Protein AF-A0A1Y4B4K1-F1 (afdb_monomer_lite)

Radius of gyration: 22.25 Å; chains: 1; bounding box: 32×20×87 Å

Foldseek 3Di:
DDDPPDPPLVVPADPLLVCLQPPDDDPDPCVPVSLVSLVPDDLVSLVSSLVVCVVVVHDVVSNVSSVVSNCCVVDVDPPQPDDPVSVVVVVVVVVVVVVVVVVVVD

Structure (mmCIF, N/CA/C/O backbone):
data_AF-A0A1Y4B4K1-F1
#
_entry.id   AF-A0A1Y4B4K1-F1
#
loop_
_atom_site.group_PDB
_atom_site.id
_atom_site.type_symbol
_atom_site.label_atom_id
_atom_site.label_alt_id
_atom_site.label_comp_id
_atom_site.label_asym_id
_atom_site.label_entity_id
_atom_site.label_seq_id
_atom_site.pdbx_PDB_ins_code
_atom_site.Cartn_x
_atom_site.Cartn_y
_atom_site.Cartn_z
_atom_site.occupancy
_atom_site.B_iso_or_equiv
_atom_site.auth_seq_id
_atom_site.auth_comp_id
_atom_site.auth_asym_id
_atom_site.auth_atom_id
_atom_site.pdbx_PDB_model_num
ATOM 1 N N . MET A 1 1 ? 0.785 8.518 37.609 1.00 41.72 1 MET A N 1
ATOM 2 C CA . MET A 1 1 ? -0.554 8.425 36.989 1.00 41.72 1 MET A CA 1
ATOM 3 C C . MET A 1 1 ? -0.493 9.038 35.595 1.00 41.72 1 MET A C 1
ATOM 5 O O . MET A 1 1 ? -0.551 10.252 35.471 1.00 41.72 1 MET A O 1
ATOM 9 N N . GLY A 1 2 ? -0.297 8.218 34.561 1.00 45.09 2 GLY A N 1
ATOM 10 C CA . GLY A 1 2 ? -0.376 8.628 33.156 1.00 45.09 2 GLY A CA 1
ATOM 11 C C . GLY A 1 2 ? -1.509 7.843 32.507 1.00 45.09 2 GLY A C 1
ATOM 12 O O . GLY A 1 2 ? -1.545 6.624 32.625 1.00 45.09 2 GLY A O 1
ATOM 13 N N . ARG A 1 3 ? -2.486 8.551 31.943 1.00 45.62 3 ARG A N 1
ATOM 14 C CA . ARG A 1 3 ? -3.760 8.014 31.451 1.00 45.62 3 ARG A CA 1
ATOM 15 C C . ARG A 1 3 ? -3.539 7.018 30.304 1.00 45.62 3 ARG A C 1
ATOM 17 O O . ARG A 1 3 ? -3.208 7.440 29.203 1.00 45.62 3 ARG A O 1
ATOM 24 N N . THR A 1 4 ? -3.815 5.735 30.524 1.00 51.41 4 THR A N 1
ATOM 25 C CA . THR A 1 4 ? -4.136 4.786 29.449 1.00 51.41 4 THR A CA 1
ATOM 26 C C . THR A 1 4 ? -5.543 5.111 28.950 1.00 51.41 4 THR A C 1
ATOM 28 O O . THR A 1 4 ? -6.544 4.570 29.419 1.00 51.41 4 THR A O 1
ATOM 31 N N . LYS A 1 5 ? -5.651 6.101 28.060 1.00 46.91 5 LYS A N 1
ATOM 32 C CA . LYS A 1 5 ? -6.921 6.403 27.402 1.00 46.91 5 LYS A CA 1
ATOM 33 C C . LYS A 1 5 ? -7.248 5.266 26.431 1.00 46.91 5 LYS A C 1
ATOM 35 O O . LYS A 1 5 ? -6.619 5.117 25.401 1.00 46.91 5 LYS A O 1
ATOM 40 N N . SER A 1 6 ? -8.231 4.477 26.851 1.00 44.41 6 SER A N 1
ATOM 41 C CA . SER A 1 6 ? -9.259 3.820 26.046 1.00 44.41 6 SER A CA 1
ATOM 42 C C . SER A 1 6 ? -8.819 2.914 24.886 1.00 44.41 6 SER A C 1
ATOM 44 O O . SER A 1 6 ? -9.006 3.231 23.720 1.00 44.41 6 SER A O 1
ATOM 46 N N . LEU A 1 7 ? -8.437 1.677 25.219 1.00 50.31 7 LEU A N 1
ATOM 47 C CA . LEU A 1 7 ? -8.524 0.525 24.301 1.00 50.31 7 LEU A CA 1
ATOM 48 C C . LEU A 1 7 ? -9.981 0.142 23.943 1.00 50.31 7 LEU A C 1
ATOM 50 O O . LEU A 1 7 ? -10.197 -0.825 23.219 1.00 50.31 7 LEU A O 1
ATOM 54 N N . ALA A 1 8 ? -10.991 0.872 24.435 1.00 46.78 8 ALA A N 1
ATOM 55 C CA . ALA A 1 8 ? -12.40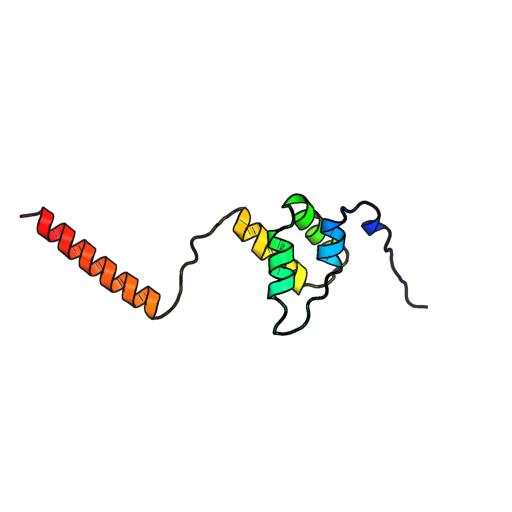2 0.548 24.215 1.00 46.78 8 ALA A CA 1
ATOM 56 C C . ALA A 1 8 ? -12.824 0.618 22.735 1.00 46.78 8 ALA A C 1
ATOM 58 O O . ALA A 1 8 ? -13.812 -0.005 22.371 1.00 46.78 8 ALA A O 1
ATOM 59 N N . SER A 1 9 ? -12.063 1.314 21.880 1.00 51.50 9 SER A N 1
ATOM 60 C CA . SER A 1 9 ? -12.315 1.381 20.433 1.00 51.50 9 SER A CA 1
ATOM 61 C C . SER A 1 9 ? -11.984 0.088 19.678 1.00 51.50 9 SER A C 1
ATOM 63 O O . SER A 1 9 ? -12.404 -0.040 18.537 1.00 51.50 9 SER A O 1
ATOM 65 N N . LEU A 1 10 ? -11.217 -0.843 20.260 1.00 53.12 10 LEU A N 1
ATOM 66 C CA . LEU A 1 10 ? -10.771 -2.063 19.565 1.00 53.12 10 LEU A CA 1
ATOM 67 C C . LEU A 1 10 ? -11.726 -3.250 19.740 1.00 53.12 10 LEU A C 1
ATOM 69 O O . LEU A 1 10 ? -11.559 -4.255 19.055 1.00 53.12 10 LEU A O 1
ATOM 73 N N . ASN A 1 11 ? -12.708 -3.150 20.641 1.00 54.69 11 ASN A N 1
ATOM 74 C CA . ASN A 1 11 ? -13.658 -4.237 20.901 1.00 54.69 11 ASN A CA 1
ATOM 75 C C . ASN A 1 11 ? -14.670 -4.447 19.763 1.00 54.69 11 ASN A C 1
ATOM 77 O O . ASN A 1 11 ? -15.231 -5.534 19.673 1.00 54.69 11 ASN A O 1
ATOM 81 N N . ASP A 1 12 ? -14.855 -3.451 18.890 1.00 60.91 12 ASP A N 1
ATOM 82 C CA . ASP A 1 12 ? -15.786 -3.508 17.753 1.00 60.91 12 ASP A CA 1
ATOM 83 C C . ASP A 1 12 ? -15.071 -3.700 16.399 1.00 60.91 12 ASP A C 1
ATOM 85 O O . ASP A 1 12 ? -15.700 -3.654 15.343 1.00 60.91 12 ASP A O 1
ATOM 89 N N . CYS A 1 13 ? -13.750 -3.908 16.397 1.00 66.00 13 CYS A N 1
ATOM 90 C CA . CYS A 1 13 ? -12.964 -4.048 15.171 1.00 66.00 13 CYS A CA 1
ATOM 91 C C . CYS A 1 13 ? -12.831 -5.511 14.733 1.00 66.00 13 CYS A C 1
ATOM 93 O O . CYS A 1 13 ? -12.741 -6.425 15.554 1.00 66.00 13 CYS A O 1
ATOM 95 N N . THR A 1 14 ? -12.714 -5.735 13.424 1.00 81.94 14 THR A N 1
ATOM 96 C CA . THR A 1 14 ? -12.327 -7.039 12.876 1.00 81.94 14 THR A CA 1
ATOM 97 C C . THR A 1 14 ? -10.879 -7.384 13.261 1.00 81.94 14 THR A C 1
ATOM 99 O O . THR A 1 14 ? -10.035 -6.507 13.478 1.00 81.94 14 THR A O 1
ATOM 102 N N . ASP A 1 15 ? -10.552 -8.683 13.304 1.00 86.25 15 ASP A N 1
ATOM 103 C CA . ASP A 1 15 ? -9.179 -9.161 13.557 1.00 86.25 15 ASP A CA 1
ATOM 104 C C . ASP A 1 15 ? -8.180 -8.595 12.525 1.00 86.25 15 ASP A C 1
ATOM 106 O O . ASP A 1 15 ? -7.022 -8.319 12.840 1.00 86.25 15 ASP A O 1
ATOM 110 N N . ALA A 1 16 ? -8.638 -8.348 11.293 1.00 85.88 16 ALA A N 1
ATOM 111 C CA . ALA A 1 16 ? -7.839 -7.737 10.237 1.00 85.88 16 ALA A CA 1
ATOM 112 C C . ALA A 1 16 ? -7.450 -6.287 10.571 1.00 85.88 16 ALA A C 1
ATOM 114 O O . ALA A 1 16 ? -6.261 -5.955 10.550 1.00 85.88 16 ALA A O 1
ATOM 115 N N . THR A 1 17 ? -8.413 -5.447 10.961 1.00 87.25 17 THR A N 1
ATOM 116 C CA . THR A 1 17 ? -8.160 -4.065 11.399 1.00 87.25 17 THR A CA 1
ATOM 117 C C . THR A 1 17 ? -7.250 -4.019 12.622 1.00 87.25 17 THR A C 1
ATOM 119 O O . THR A 1 17 ? -6.283 -3.251 12.648 1.00 87.25 17 THR A O 1
ATOM 122 N N . TYR A 1 18 ? -7.479 -4.897 13.606 1.00 87.25 18 TYR A N 1
ATOM 123 C CA . TYR A 1 18 ? -6.618 -4.994 14.786 1.00 87.25 18 TYR A CA 1
ATOM 124 C C . TYR A 1 18 ? -5.161 -5.291 14.406 1.00 87.25 18 TYR A C 1
ATOM 126 O O . TYR A 1 18 ? -4.234 -4.653 14.919 1.00 87.25 18 TYR A O 1
ATOM 134 N N . ARG A 1 19 ? -4.938 -6.232 13.480 1.00 87.56 19 ARG A N 1
ATOM 135 C CA . ARG A 1 19 ? -3.597 -6.572 12.985 1.00 87.56 19 ARG A CA 1
ATOM 136 C C . ARG A 1 19 ? -2.942 -5.400 12.266 1.00 87.56 19 ARG A C 1
ATOM 138 O O . ARG A 1 19 ? -1.762 -5.159 12.506 1.00 87.56 19 ARG A O 1
ATOM 145 N N . VAL A 1 20 ? -3.664 -4.653 11.430 1.00 89.12 20 VAL A N 1
ATOM 146 C CA . VAL A 1 20 ? -3.120 -3.463 10.747 1.00 89.12 20 VAL A CA 1
ATOM 147 C C . VAL A 1 20 ? -2.647 -2.423 11.767 1.00 89.12 20 VAL A C 1
ATOM 149 O O . VAL A 1 20 ? -1.504 -1.965 11.708 1.00 89.12 20 VAL A O 1
ATOM 152 N N . ILE A 1 21 ? -3.472 -2.116 12.769 1.00 87.31 21 ILE A N 1
ATOM 153 C CA . ILE A 1 21 ? -3.145 -1.118 13.797 1.00 87.31 21 ILE A CA 1
ATOM 154 C C . ILE A 1 21 ? -1.944 -1.559 14.639 1.00 87.31 21 ILE A C 1
ATOM 156 O O . ILE A 1 21 ? -1.033 -0.762 14.865 1.00 87.31 21 ILE A O 1
ATOM 160 N N . ASN A 1 22 ? -1.894 -2.821 15.068 1.00 87.25 22 ASN A N 1
ATOM 161 C CA . ASN A 1 22 ? -0.904 -3.280 16.047 1.00 87.25 22 ASN A CA 1
ATOM 162 C C . ASN A 1 22 ? 0.385 -3.838 15.434 1.00 87.25 22 ASN A C 1
ATOM 164 O O . ASN A 1 22 ? 1.390 -3.930 16.138 1.00 87.25 22 ASN A O 1
ATOM 168 N N . THR A 1 23 ? 0.412 -4.166 14.137 1.00 85.69 23 THR A N 1
ATOM 169 C CA . THR A 1 23 ? 1.631 -4.702 13.512 1.00 85.69 23 THR A CA 1
ATOM 170 C C . THR A 1 23 ? 2.749 -3.655 13.560 1.00 85.69 23 THR A C 1
ATOM 172 O O . THR A 1 23 ? 2.577 -2.550 13.038 1.00 85.69 23 THR A O 1
ATOM 175 N N . PRO A 1 24 ? 3.895 -3.942 14.190 1.00 82.06 24 PRO A N 1
ATOM 176 C CA . PRO A 1 24 ? 5.003 -2.999 14.278 1.00 82.06 24 PRO A CA 1
ATOM 177 C C . PRO A 1 24 ? 5.587 -2.675 12.894 1.00 82.06 24 PRO A C 1
ATOM 179 O O . PRO A 1 24 ? 5.779 -3.549 12.051 1.00 82.06 24 PRO A O 1
ATOM 182 N N . LEU A 1 25 ? 5.898 -1.396 12.672 1.00 76.94 25 LEU A N 1
ATOM 183 C CA . LEU A 1 25 ? 6.702 -0.944 11.537 1.00 76.94 25 LEU A CA 1
ATOM 184 C C . LEU A 1 25 ? 8.173 -0.960 11.960 1.00 76.94 25 LEU A C 1
ATOM 186 O O . LEU A 1 25 ? 8.676 0.043 12.467 1.00 76.94 25 LEU A O 1
ATOM 190 N N . TYR A 1 26 ? 8.872 -2.078 11.786 1.00 69.69 26 TYR A N 1
ATOM 191 C CA . TYR A 1 26 ? 10.311 -2.095 12.042 1.00 69.69 26 TYR A CA 1
ATOM 192 C C . TYR A 1 26 ? 11.067 -1.330 10.941 1.00 69.69 26 TYR A C 1
ATOM 194 O O . TYR A 1 26 ? 10.687 -1.315 9.764 1.00 69.69 26 TYR A O 1
ATOM 202 N N . SER A 1 27 ? 12.121 -0.615 11.331 1.00 54.78 27 SER A N 1
ATOM 203 C CA . SER A 1 27 ? 12.834 0.335 10.476 1.00 54.78 27 SER A CA 1
ATOM 204 C C . SER A 1 27 ? 13.616 -0.334 9.334 1.00 54.78 27 SER A C 1
ATOM 206 O O . SER A 1 27 ? 14.234 -1.383 9.484 1.00 54.78 27 SER A O 1
ATOM 208 N N . ALA A 1 28 ? 13.609 0.356 8.189 1.00 51.12 28 ALA A N 1
ATOM 209 C CA . ALA A 1 28 ? 14.432 0.203 6.980 1.00 51.12 28 ALA A CA 1
ATOM 210 C C . ALA A 1 28 ? 14.349 -1.105 6.157 1.00 51.12 28 ALA A C 1
ATOM 212 O O . ALA A 1 28 ? 14.448 -1.014 4.937 1.00 51.12 28 ALA A O 1
ATOM 213 N N . GLY A 1 29 ? 14.098 -2.280 6.742 1.00 50.03 29 GLY A N 1
ATOM 214 C CA . GLY A 1 29 ? 14.030 -3.557 5.996 1.00 50.03 29 GLY A CA 1
ATOM 215 C C . GLY A 1 29 ? 12.644 -4.209 5.936 1.00 50.03 29 GLY A C 1
ATOM 216 O O . GLY A 1 29 ? 12.317 -4.930 4.993 1.00 50.03 29 GLY A O 1
ATOM 217 N N . GLU A 1 30 ? 11.789 -3.917 6.916 1.00 54.12 30 GLU A N 1
ATOM 218 C CA . GLU A 1 30 ? 10.544 -4.658 7.153 1.00 54.12 30 GLU A CA 1
ATOM 219 C C . GLU A 1 30 ? 9.281 -3.954 6.650 1.00 54.12 30 GLU A C 1
ATOM 221 O O . GLU A 1 30 ? 8.169 -4.434 6.854 1.00 54.12 30 GLU A O 1
ATOM 226 N N . SER A 1 31 ? 9.417 -2.870 5.876 1.00 62.91 3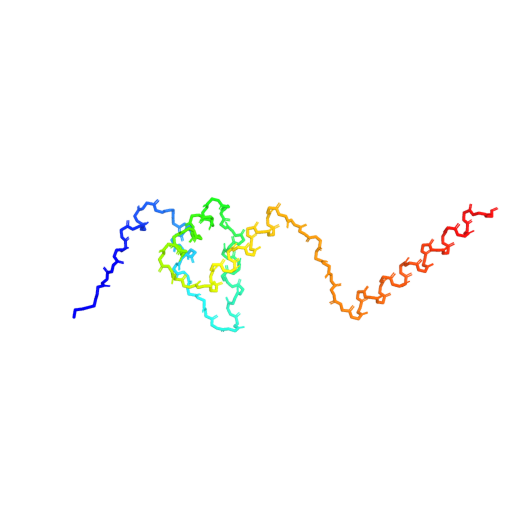1 SER A N 1
ATOM 227 C CA . SER A 1 31 ? 8.252 -2.276 5.199 1.00 62.91 31 SER A CA 1
ATOM 228 C C . SER A 1 31 ? 7.524 -3.285 4.293 1.00 62.91 31 SER A C 1
ATOM 230 O O . SER A 1 31 ? 6.330 -3.138 4.045 1.00 62.91 31 SER A O 1
ATOM 232 N N . SER A 1 32 ? 8.207 -4.351 3.846 1.00 74.25 32 SER A N 1
ATOM 233 C CA . SER A 1 32 ? 7.631 -5.385 2.980 1.00 74.25 32 SER A CA 1
ATOM 234 C C . SER A 1 32 ? 6.610 -6.294 3.671 1.00 74.25 32 SER A C 1
ATOM 236 O O . SER A 1 32 ? 5.715 -6.802 2.997 1.00 74.25 32 SER A O 1
ATOM 238 N N . SER A 1 33 ? 6.737 -6.557 4.976 1.00 81.88 33 SER A N 1
ATOM 239 C CA . SER A 1 33 ? 5.787 -7.412 5.703 1.00 81.88 33 SER A CA 1
ATOM 240 C 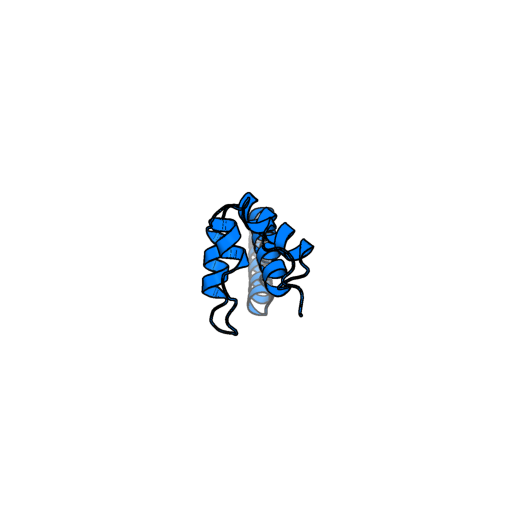C . SER A 1 33 ? 4.491 -6.650 5.951 1.00 81.88 33 SER A C 1
ATOM 242 O O . SER A 1 33 ? 3.414 -7.169 5.662 1.00 81.88 33 SER A O 1
ATOM 244 N N . TYR A 1 34 ? 4.605 -5.386 6.362 1.00 87.19 34 TYR A N 1
ATOM 245 C CA . TYR A 1 34 ? 3.461 -4.503 6.546 1.00 87.19 34 TYR A CA 1
ATOM 246 C C . TYR A 1 34 ? 2.743 -4.218 5.222 1.00 87.19 34 TYR A C 1
ATOM 248 O O . TYR A 1 34 ? 1.537 -4.403 5.143 1.00 87.19 34 TYR A O 1
ATOM 256 N N . LYS A 1 35 ? 3.465 -3.897 4.137 1.00 86.06 35 LYS A N 1
ATOM 257 C CA . LYS A 1 35 ? 2.850 -3.752 2.801 1.00 86.06 35 LYS A CA 1
ATOM 258 C C . LYS A 1 35 ? 2.109 -5.019 2.363 1.00 86.06 35 LYS A C 1
ATOM 260 O O . LYS A 1 35 ? 0.987 -4.937 1.882 1.00 86.06 35 LYS A O 1
ATOM 265 N N . ARG A 1 36 ? 2.698 -6.203 2.577 1.00 86.81 36 ARG A N 1
ATOM 266 C CA . ARG A 1 36 ? 2.034 -7.486 2.278 1.00 86.81 36 ARG A CA 1
ATOM 267 C C . ARG A 1 36 ? 0.776 -7.716 3.111 1.00 86.81 36 ARG A C 1
ATOM 269 O O . ARG A 1 36 ? -0.144 -8.354 2.610 1.00 86.81 36 ARG A O 1
ATOM 276 N N . LEU A 1 37 ? 0.752 -7.247 4.358 1.00 89.00 37 LEU A N 1
ATOM 277 C CA . LEU A 1 37 ? -0.453 -7.264 5.178 1.00 89.00 37 LEU A CA 1
ATOM 278 C C . LEU A 1 37 ? -1.525 -6.370 4.551 1.00 89.00 37 LEU A C 1
ATOM 280 O O . LEU A 1 37 ? -2.614 -6.869 4.301 1.00 89.00 37 LEU A O 1
ATOM 284 N N . LEU A 1 38 ? -1.198 -5.113 4.228 1.00 90.06 38 LEU A N 1
ATOM 285 C CA . LEU A 1 38 ? -2.155 -4.167 3.644 1.00 90.06 38 LEU A CA 1
ATOM 286 C C . LEU A 1 38 ? -2.815 -4.739 2.384 1.00 90.06 38 LEU A C 1
ATOM 288 O O . LEU A 1 38 ? -4.036 -4.806 2.332 1.00 90.06 38 LEU A O 1
ATOM 292 N N . VAL A 1 39 ? -2.023 -5.279 1.449 1.00 87.50 39 VAL A N 1
ATOM 293 C CA . VAL A 1 39 ? -2.496 -5.897 0.189 1.00 87.50 39 VAL A CA 1
ATOM 294 C C . VAL A 1 39 ? -3.516 -7.032 0.399 1.00 87.50 39 VAL A C 1
ATOM 296 O O . VAL A 1 39 ? -4.309 -7.324 -0.490 1.00 87.50 39 VAL A O 1
ATOM 299 N N . ARG A 1 40 ? -3.502 -7.706 1.556 1.00 87.44 40 ARG A N 1
ATOM 300 C CA . ARG A 1 40 ? -4.385 -8.851 1.853 1.00 87.44 40 ARG A CA 1
ATOM 301 C C . ARG A 1 40 ? -5.651 -8.478 2.617 1.00 87.44 40 ARG A C 1
ATOM 303 O O . ARG A 1 40 ? -6.539 -9.316 2.735 1.00 87.44 40 ARG A O 1
ATOM 310 N N . VAL A 1 41 ? -5.686 -7.285 3.194 1.00 90.69 41 VAL A N 1
ATOM 311 C CA . VAL A 1 41 ? -6.805 -6.790 3.999 1.00 90.69 41 VAL A CA 1
ATOM 312 C C . VAL A 1 41 ? -7.830 -6.130 3.075 1.00 90.69 41 VAL A C 1
ATOM 314 O O . VAL A 1 41 ? -7.457 -5.624 2.016 1.00 90.69 41 VAL A O 1
ATOM 317 N N . THR A 1 42 ? -9.112 -6.182 3.439 1.00 90.31 42 THR A N 1
ATOM 318 C CA . THR A 1 42 ? -10.210 -5.576 2.666 1.00 90.31 42 THR A CA 1
ATOM 319 C C . THR A 1 42 ? -10.139 -4.048 2.687 1.00 90.31 42 THR A C 1
ATOM 321 O O . THR A 1 42 ? -9.453 -3.469 3.531 1.00 90.31 42 THR A O 1
ATOM 324 N N . ASP A 1 43 ? -10.824 -3.387 1.753 1.00 90.94 43 ASP A N 1
ATOM 325 C CA . ASP A 1 43 ? -10.865 -1.920 1.718 1.00 90.94 43 ASP A CA 1
ATOM 326 C C . ASP A 1 43 ? -11.577 -1.378 2.966 1.00 90.94 43 ASP A C 1
ATOM 328 O O . ASP A 1 43 ? -11.066 -0.455 3.597 1.00 90.94 43 ASP A O 1
ATOM 332 N N . GLU A 1 44 ? -12.668 -2.020 3.399 1.00 90.81 44 GLU A N 1
ATOM 333 C CA . GLU A 1 44 ? -13.418 -1.626 4.595 1.00 90.81 44 GLU A CA 1
ATOM 334 C C . GLU A 1 44 ? -12.558 -1.698 5.869 1.00 90.81 44 GLU A C 1
ATOM 336 O O . GLU A 1 44 ? -12.556 -0.780 6.691 1.00 90.81 44 GLU A O 1
ATOM 341 N N . ASP A 1 45 ? -11.777 -2.771 6.027 1.00 90.62 45 ASP A N 1
ATOM 342 C CA . ASP A 1 45 ? -10.901 -2.949 7.189 1.00 90.62 45 ASP A CA 1
ATOM 343 C C . ASP A 1 45 ? -9.737 -1.940 7.202 1.00 90.62 45 ASP A C 1
ATOM 345 O O . ASP A 1 45 ? -9.278 -1.540 8.281 1.00 90.62 45 ASP A O 1
ATOM 349 N N . LEU A 1 46 ? -9.244 -1.540 6.020 1.00 92.19 46 LEU A N 1
ATOM 350 C CA . LEU A 1 46 ? -8.207 -0.517 5.858 1.00 92.19 46 LEU A CA 1
ATOM 351 C C . LEU A 1 46 ? -8.744 0.886 6.152 1.00 92.19 46 LEU A C 1
ATOM 353 O O . LEU A 1 46 ? -8.075 1.649 6.850 1.00 92.19 46 LEU A O 1
ATOM 357 N N . GLU A 1 47 ? -9.940 1.216 5.666 1.00 92.88 47 GLU A N 1
ATOM 358 C CA . GLU A 1 47 ? -10.624 2.479 5.962 1.00 92.88 47 GLU A CA 1
ATOM 359 C C . GLU A 1 47 ? -10.907 2.609 7.463 1.00 92.88 47 GLU A C 1
ATOM 361 O O . GLU A 1 47 ? -10.562 3.626 8.068 1.00 92.88 47 GLU A O 1
ATOM 366 N N . MET A 1 48 ? -11.409 1.544 8.097 1.00 92.31 48 MET A N 1
ATOM 367 C CA . MET A 1 48 ? -11.629 1.510 9.545 1.00 92.31 48 MET A CA 1
ATOM 368 C C . MET A 1 48 ? -10.314 1.647 10.328 1.00 92.31 48 MET A C 1
ATOM 370 O O . MET A 1 48 ? -10.242 2.391 11.309 1.00 92.31 48 MET A O 1
ATOM 374 N N . ALA A 1 49 ? -9.241 0.973 9.895 1.00 90.69 49 ALA A N 1
ATOM 375 C CA . ALA A 1 49 ? -7.926 1.118 10.522 1.00 90.69 49 ALA A CA 1
ATOM 376 C C . ALA A 1 49 ? -7.393 2.554 10.413 1.00 90.69 49 ALA A C 1
ATOM 378 O O . ALA A 1 49 ? -6.828 3.077 11.376 1.00 90.69 49 ALA A O 1
ATOM 379 N N . LEU A 1 50 ? -7.573 3.192 9.254 1.00 92.81 50 LEU A N 1
ATOM 380 C CA . LEU A 1 50 ? -7.168 4.574 9.022 1.00 92.81 50 LEU A CA 1
ATOM 381 C C . LEU A 1 50 ? -7.958 5.543 9.909 1.00 92.81 50 LEU A C 1
ATOM 383 O O . LEU A 1 50 ? -7.350 6.403 10.542 1.00 92.81 50 LEU A O 1
ATOM 387 N N . GLU A 1 51 ? -9.278 5.374 10.011 1.00 91.06 51 GLU A N 1
ATOM 388 C CA . GLU A 1 51 ? -10.135 6.204 10.864 1.00 91.06 51 GLU A CA 1
ATOM 389 C C . GLU A 1 51 ? -9.690 6.149 12.334 1.00 91.06 51 GLU A C 1
ATOM 391 O O . GLU A 1 51 ? -9.511 7.192 12.968 1.00 91.06 51 GLU A O 1
ATOM 396 N N . ILE A 1 52 ? -9.432 4.946 12.859 1.00 88.69 52 ILE A N 1
ATOM 397 C CA . ILE A 1 52 ? -8.972 4.753 14.243 1.00 88.69 52 ILE A CA 1
ATOM 398 C C . ILE A 1 52 ? -7.604 5.411 14.462 1.00 88.69 52 ILE A C 1
ATOM 400 O O . ILE A 1 52 ? -7.410 6.127 15.446 1.00 88.69 52 ILE A O 1
ATOM 404 N N . LEU A 1 53 ? -6.656 5.209 13.542 1.00 89.12 53 LEU A N 1
ATOM 405 C CA . LEU A 1 53 ? -5.316 5.795 13.649 1.00 89.12 53 LEU A CA 1
ATOM 406 C C . LEU A 1 53 ? -5.342 7.328 13.592 1.00 89.12 53 LEU A C 1
ATOM 408 O O . LEU A 1 53 ? -4.595 7.967 14.335 1.00 89.12 53 LEU A O 1
ATOM 412 N N . CYS A 1 54 ? -6.194 7.912 12.746 1.00 88.56 54 CYS A N 1
ATOM 413 C CA . CYS A 1 54 ? -6.383 9.359 12.655 1.00 88.56 54 CYS A CA 1
ATOM 414 C C . CYS A 1 54 ? -7.050 9.927 13.913 1.00 88.56 54 CYS A C 1
ATOM 416 O O . CYS A 1 54 ? -6.625 10.965 14.417 1.00 88.56 54 CYS A O 1
ATOM 418 N N . ARG A 1 55 ? -8.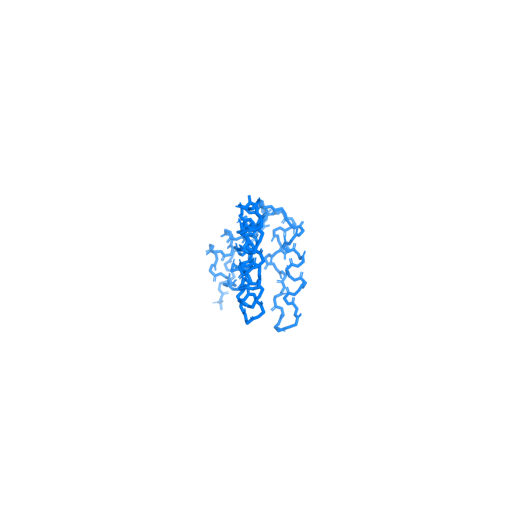071 9.245 14.446 1.00 88.62 55 ARG A N 1
ATOM 419 C CA . ARG A 1 55 ? -8.794 9.677 15.651 1.00 88.62 55 ARG A CA 1
ATOM 420 C C . ARG A 1 55 ? -7.896 9.731 16.886 1.00 88.62 55 ARG A C 1
ATOM 422 O O . ARG A 1 55 ? -8.035 10.644 17.697 1.00 88.62 55 ARG A O 1
ATOM 429 N N . GLU A 1 56 ? -6.995 8.764 17.022 1.00 85.12 56 GLU A N 1
ATOM 430 C CA . GLU A 1 56 ? -6.070 8.672 18.157 1.00 85.12 56 GLU A CA 1
ATOM 431 C C . GLU A 1 56 ? -4.751 9.442 17.930 1.00 85.12 56 GLU A C 1
ATOM 433 O O . GLU A 1 56 ? -3.885 9.432 18.804 1.00 85.12 56 GLU A O 1
ATOM 438 N N . ASP A 1 57 ? -4.587 10.118 16.783 1.00 80.06 57 ASP A N 1
ATOM 439 C CA . ASP A 1 57 ? -3.363 10.834 16.374 1.00 80.06 57 ASP A CA 1
ATOM 440 C C . ASP A 1 57 ? -2.093 9.960 16.486 1.00 80.06 57 ASP A C 1
ATOM 442 O O . ASP A 1 57 ? -1.041 10.360 16.992 1.00 80.06 57 ASP A O 1
ATOM 446 N N . MET A 1 58 ? -2.202 8.700 16.046 1.00 80.19 58 MET A N 1
ATOM 447 C CA . MET A 1 58 ? -1.148 7.695 16.195 1.00 80.19 58 MET A CA 1
ATOM 448 C C . MET A 1 58 ? -0.535 7.271 14.862 1.00 80.19 58 MET A C 1
ATOM 450 O O . MET A 1 58 ? -1.225 7.023 13.877 1.00 80.19 58 MET A O 1
ATOM 454 N N . HIS A 1 59 ? 0.784 7.052 14.877 1.00 80.69 59 HIS A N 1
ATOM 455 C CA . HIS A 1 59 ? 1.531 6.375 13.811 1.00 80.69 59 HIS A CA 1
ATOM 456 C C . HIS A 1 59 ? 1.298 6.949 12.399 1.00 80.69 59 HIS A C 1
ATOM 458 O O . HIS A 1 59 ? 0.917 6.216 11.487 1.00 80.69 59 HIS A O 1
ATOM 464 N N . SER A 1 60 ? 1.625 8.228 12.191 1.00 85.50 60 SER A N 1
ATOM 465 C CA . SER A 1 60 ? 1.506 8.933 10.898 1.00 85.50 60 SER A CA 1
ATOM 466 C C . SER A 1 60 ? 2.021 8.141 9.686 1.00 85.50 60 SER A C 1
ATOM 468 O O . SER A 1 60 ? 1.387 8.111 8.638 1.00 85.50 60 SER A O 1
ATOM 470 N N . LYS A 1 61 ? 3.125 7.402 9.840 1.00 87.81 61 LYS A N 1
ATOM 471 C CA . LYS A 1 61 ? 3.669 6.543 8.778 1.00 87.81 61 LYS A CA 1
ATOM 472 C C . LYS A 1 61 ? 2.739 5.388 8.377 1.00 87.81 61 LYS A C 1
ATOM 474 O O . LYS A 1 61 ? 2.703 5.013 7.212 1.00 87.81 61 LYS A O 1
ATOM 479 N N . LYS A 1 62 ? 1.999 4.800 9.324 1.00 89.25 62 LYS A N 1
ATOM 480 C CA . LYS A 1 62 ? 0.991 3.770 9.013 1.00 89.25 62 LYS A CA 1
ATOM 481 C C . LYS A 1 62 ? -0.175 4.378 8.252 1.00 89.25 62 LYS A C 1
ATOM 483 O O . LYS A 1 62 ? -0.612 3.775 7.281 1.00 89.25 62 LYS A O 1
ATOM 488 N N . GLN A 1 63 ? -0.626 5.558 8.676 1.00 90.88 63 GLN A N 1
ATOM 489 C CA . GLN A 1 63 ? -1.693 6.295 8.000 1.00 90.88 63 GLN A CA 1
ATOM 490 C C . GLN A 1 63 ? -1.314 6.566 6.536 1.00 90.88 63 GLN A C 1
ATOM 492 O O . GLN A 1 63 ? -2.075 6.225 5.637 1.00 90.88 63 GLN A O 1
ATOM 497 N N . GLU A 1 64 ? -0.097 7.067 6.288 1.00 90.44 64 GLU A N 1
ATOM 498 C CA . GLU A 1 64 ? 0.423 7.313 4.935 1.00 90.44 64 GLU A CA 1
ATOM 499 C C . GLU A 1 64 ? 0.444 6.036 4.079 1.00 90.44 64 GLU A C 1
ATOM 501 O O . GLU A 1 64 ? -0.037 6.043 2.950 1.00 90.44 64 GLU A O 1
ATOM 506 N N . MET A 1 65 ? 0.936 4.918 4.625 1.00 90.12 65 MET A N 1
ATOM 507 C CA . MET A 1 65 ? 0.993 3.643 3.898 1.00 90.12 65 MET A CA 1
ATOM 508 C C . MET A 1 65 ? -0.391 3.050 3.601 1.00 90.12 65 MET A C 1
ATOM 510 O O . MET A 1 65 ? -0.581 2.455 2.542 1.00 90.12 65 MET A O 1
ATOM 514 N N . ILE A 1 66 ? -1.349 3.184 4.524 1.00 91.56 66 ILE A N 1
ATOM 515 C CA . ILE A 1 66 ? -2.732 2.735 4.309 1.00 91.56 66 ILE A CA 1
ATOM 516 C C . ILE A 1 66 ? -3.390 3.594 3.224 1.00 91.56 66 ILE A C 1
ATOM 518 O O . ILE A 1 66 ? -4.005 3.053 2.309 1.00 91.56 66 ILE A O 1
ATOM 522 N N . GLN A 1 67 ? -3.202 4.915 3.278 1.00 90.38 67 GLN A N 1
ATOM 523 C CA . GLN A 1 67 ? -3.725 5.830 2.266 1.00 90.38 67 GLN A CA 1
ATOM 524 C C . GLN A 1 67 ? -3.113 5.569 0.883 1.00 90.38 67 GLN A C 1
ATOM 526 O O . GLN A 1 67 ? -3.827 5.617 -0.117 1.00 90.38 67 GLN A O 1
ATOM 531 N N . GLU A 1 68 ? -1.810 5.278 0.810 1.00 89.38 68 GLU A N 1
ATOM 532 C CA . GLU A 1 68 ? -1.131 4.893 -0.433 1.00 89.38 68 GLU A CA 1
ATOM 533 C C . GLU A 1 68 ? -1.768 3.632 -1.041 1.00 89.38 68 GLU A C 1
ATOM 535 O O . GLU A 1 68 ? -2.112 3.632 -2.221 1.00 89.38 68 GLU A O 1
ATOM 540 N N . GLU A 1 69 ? -1.992 2.589 -0.237 1.00 89.62 69 GLU A N 1
ATOM 541 C CA . GLU A 1 69 ? -2.626 1.343 -0.689 1.00 89.62 69 GLU A CA 1
ATOM 542 C C . GLU A 1 69 ? -4.074 1.562 -1.158 1.00 89.62 69 GLU A C 1
ATOM 544 O O . GLU A 1 69 ? -4.437 1.119 -2.249 1.00 89.62 69 GLU A O 1
ATOM 549 N N . LEU A 1 70 ? -4.891 2.284 -0.382 1.00 90.00 70 LEU A N 1
ATOM 550 C CA . LEU A 1 70 ? -6.271 2.610 -0.766 1.00 90.00 70 LEU A CA 1
ATOM 551 C C . LEU A 1 70 ? -6.311 3.402 -2.080 1.00 90.00 70 LEU A C 1
ATOM 553 O O . LEU A 1 70 ? -7.101 3.090 -2.973 1.00 90.00 70 LEU A O 1
ATOM 557 N N . ASN A 1 71 ? -5.408 4.372 -2.247 1.00 87.38 71 ASN A N 1
ATOM 558 C CA . ASN A 1 71 ? -5.290 5.131 -3.489 1.00 87.38 71 ASN A CA 1
ATOM 559 C C . ASN A 1 71 ? -4.938 4.221 -4.674 1.00 87.38 71 ASN A C 1
ATOM 561 O O . ASN A 1 71 ? -5.562 4.354 -5.723 1.00 87.38 71 ASN A O 1
ATOM 565 N N . ILE A 1 72 ? -3.994 3.282 -4.515 1.00 84.81 72 ILE A N 1
ATOM 566 C CA . ILE A 1 72 ? -3.612 2.317 -5.563 1.00 84.81 72 ILE A CA 1
ATOM 567 C C . ILE A 1 72 ? -4.811 1.462 -6.000 1.00 84.81 72 ILE A C 1
ATOM 569 O O . ILE A 1 72 ? -4.970 1.203 -7.195 1.00 84.81 72 ILE A O 1
ATOM 573 N N . ARG A 1 73 ? -5.663 1.032 -5.060 1.00 83.75 73 ARG A N 1
ATOM 574 C CA . ARG A 1 73 ? -6.845 0.201 -5.354 1.00 83.75 73 ARG A CA 1
ATOM 575 C C . ARG A 1 73 ? -7.959 0.977 -6.040 1.00 83.75 73 ARG A C 1
ATOM 577 O O . ARG A 1 73 ? -8.486 0.527 -7.054 1.00 83.75 73 ARG A O 1
ATOM 584 N N . GLN A 1 74 ? -8.291 2.153 -5.512 1.00 81.12 74 GLN A N 1
ATOM 585 C CA . GLN A 1 74 ? -9.365 2.997 -6.042 1.00 81.12 74 GLN A CA 1
ATOM 586 C C . GLN A 1 74 ? -8.978 3.646 -7.375 1.00 81.12 74 GLN A C 1
ATOM 588 O O . GLN A 1 74 ? -9.823 3.903 -8.236 1.00 81.12 74 GLN A O 1
ATOM 593 N N . ARG A 1 75 ? -7.687 3.936 -7.549 1.00 70.12 75 ARG A N 1
ATOM 594 C CA . ARG A 1 75 ? -7.108 4.528 -8.749 1.00 70.12 75 ARG A CA 1
ATOM 595 C C . ARG A 1 75 ? -5.760 3.860 -8.998 1.00 70.12 75 ARG A C 1
ATOM 597 O O . ARG A 1 75 ? -4.745 4.374 -8.531 1.00 70.12 75 ARG A O 1
ATOM 604 N N . PRO A 1 76 ? -5.708 2.768 -9.781 1.00 62.25 76 PRO A N 1
ATOM 605 C CA . PRO A 1 76 ? -4.442 2.251 -10.274 1.00 62.25 76 PRO A CA 1
ATOM 606 C C . PRO A 1 76 ? -3.880 3.272 -11.269 1.00 62.25 76 PRO A C 1
ATOM 608 O O . PRO A 1 76 ? -4.028 3.146 -12.487 1.00 62.25 76 PRO A O 1
ATOM 611 N N . GLU A 1 77 ? -3.302 4.360 -10.761 1.00 55.03 77 GLU A N 1
ATOM 612 C CA . GLU A 1 77 ? -2.631 5.340 -11.589 1.00 55.03 77 GLU A CA 1
ATOM 613 C C . GLU A 1 77 ? -1.521 4.611 -12.336 1.00 55.03 77 GLU A C 1
ATOM 615 O O . GLU A 1 77 ? -0.744 3.836 -11.770 1.00 55.03 77 GLU A O 1
ATOM 620 N N . ARG A 1 78 ? -1.446 4.853 -13.647 1.00 53.25 78 ARG A N 1
ATOM 621 C CA . ARG A 1 78 ? -0.300 4.424 -14.440 1.00 53.25 78 ARG A CA 1
ATOM 622 C C . ARG A 1 78 ? 0.926 5.054 -13.806 1.00 53.25 78 ARG A C 1
ATOM 624 O O . ARG A 1 78 ? 1.133 6.258 -13.959 1.00 53.25 78 ARG A O 1
ATOM 631 N N . ILE A 1 79 ? 1.723 4.239 -13.117 1.00 56.00 79 ILE A N 1
ATOM 632 C CA . ILE A 1 79 ? 3.015 4.644 -12.577 1.00 56.00 79 ILE A CA 1
ATOM 633 C C . ILE A 1 79 ? 3.769 5.286 -13.733 1.00 56.00 79 ILE A C 1
ATOM 635 O O . ILE A 1 79 ? 4.192 4.625 -14.685 1.00 56.00 79 ILE A O 1
ATOM 639 N N . THR A 1 80 ? 3.877 6.609 -13.687 1.00 56.53 80 THR A N 1
ATOM 640 C CA . THR A 1 80 ? 4.678 7.331 -14.657 1.00 56.53 80 THR A CA 1
ATOM 641 C C . THR A 1 80 ? 6.100 7.095 -14.200 1.00 56.53 80 THR A C 1
ATOM 643 O O . THR A 1 80 ? 6.575 7.770 -13.291 1.00 56.53 80 THR A O 1
ATOM 646 N N . VAL A 1 81 ? 6.746 6.067 -14.754 1.00 58.44 81 VAL A N 1
ATOM 647 C CA . VAL A 1 81 ? 8.154 5.786 -14.477 1.00 58.44 81 VAL A CA 1
ATOM 648 C C . VAL A 1 81 ? 8.920 7.057 -14.838 1.00 58.44 81 VAL A C 1
ATOM 650 O O . VAL A 1 81 ? 8.961 7.456 -16.000 1.00 58.44 81 VAL A O 1
ATOM 653 N N . LYS A 1 82 ? 9.439 7.757 -13.829 1.00 59.91 82 LYS A N 1
ATOM 654 C CA . LYS A 1 82 ? 10.296 8.931 -14.007 1.00 59.91 82 LYS A CA 1
ATOM 655 C C . LYS A 1 82 ? 11.741 8.453 -13.928 1.00 59.91 82 LYS A C 1
ATOM 657 O O . LYS A 1 82 ? 12.097 7.735 -12.999 1.00 59.91 82 LYS A O 1
ATOM 662 N N . GLY A 1 83 ? 12.562 8.824 -14.906 1.00 73.94 83 GLY A N 1
ATOM 663 C CA . GLY A 1 83 ? 13.978 8.462 -14.939 1.00 73.94 83 GLY A CA 1
ATOM 664 C C . GLY A 1 83 ? 14.552 8.445 -16.353 1.00 73.94 83 GLY A C 1
ATOM 665 O O . GLY A 1 83 ? 13.809 8.361 -17.330 1.00 73.94 83 GLY A O 1
ATOM 666 N N . ALA A 1 84 ? 15.884 8.477 -16.450 1.00 79.38 84 ALA A N 1
ATOM 667 C CA . ALA A 1 84 ? 16.613 8.544 -17.721 1.00 79.38 84 ALA A CA 1
ATOM 668 C C . ALA A 1 84 ? 16.196 7.445 -18.715 1.00 79.38 84 ALA A C 1
ATOM 670 O O . ALA A 1 84 ? 16.071 7.698 -19.911 1.00 79.38 84 ALA A O 1
ATOM 671 N N . TRP A 1 85 ? 15.906 6.243 -18.208 1.00 83.38 85 TRP A N 1
ATOM 672 C CA . TRP A 1 85 ? 15.399 5.138 -19.018 1.00 83.38 85 TRP A CA 1
ATOM 673 C C . TRP A 1 85 ? 14.021 5.433 -19.626 1.00 83.38 85 TRP A C 1
ATOM 675 O O . TRP A 1 85 ? 13.823 5.241 -20.823 1.00 83.38 85 TRP A O 1
ATOM 685 N N . ALA A 1 86 ? 13.079 5.947 -18.831 1.00 76.62 86 ALA A N 1
ATOM 686 C CA . ALA A 1 86 ? 11.724 6.233 -19.295 1.00 76.62 86 ALA A CA 1
ATOM 687 C C . ALA A 1 86 ? 11.689 7.381 -20.315 1.00 76.62 86 ALA A C 1
ATOM 689 O O . ALA A 1 86 ? 10.902 7.344 -21.263 1.00 76.62 86 ALA A O 1
ATOM 690 N N . ASP A 1 87 ? 12.569 8.374 -20.163 1.00 80.50 87 ASP A N 1
ATOM 691 C CA . ASP A 1 87 ? 12.713 9.454 -21.140 1.00 80.50 87 ASP A CA 1
ATOM 692 C C . ASP A 1 87 ? 13.390 8.980 -22.437 1.00 80.50 87 ASP A C 1
ATOM 694 O O . ASP A 1 87 ? 12.955 9.383 -23.520 1.00 80.50 87 ASP A O 1
ATOM 698 N N . SER A 1 88 ? 14.389 8.087 -22.359 1.00 79.88 88 SER A N 1
ATOM 699 C CA . SER A 1 88 ? 14.995 7.455 -23.547 1.00 79.88 88 SER A CA 1
ATOM 700 C C . SER A 1 88 ? 13.967 6.629 -24.310 1.00 79.88 88 SER A C 1
ATOM 702 O O . SER A 1 88 ? 13.761 6.837 -25.505 1.00 79.88 88 SER A O 1
ATOM 704 N N . PHE A 1 89 ? 13.233 5.773 -23.597 1.00 82.56 89 PHE A N 1
ATOM 705 C CA . PHE A 1 89 ? 12.181 4.951 -24.179 1.00 82.56 89 PHE A CA 1
ATOM 706 C C . PHE A 1 89 ? 11.092 5.804 -24.839 1.00 82.56 89 PHE A C 1
ATOM 708 O O . PHE A 1 89 ? 10.678 5.513 -25.959 1.00 82.56 89 PHE A O 1
ATOM 715 N N . ARG A 1 90 ? 10.651 6.898 -24.195 1.00 83.00 90 ARG A N 1
ATOM 716 C CA . ARG A 1 90 ? 9.665 7.816 -24.788 1.00 83.00 90 ARG A CA 1
ATOM 717 C C . ARG A 1 90 ? 10.175 8.396 -26.109 1.00 83.00 90 ARG A C 1
ATOM 719 O O . ARG A 1 90 ? 9.435 8.377 -27.087 1.00 83.00 90 ARG A O 1
ATOM 726 N N . ARG A 1 91 ? 11.427 8.868 -26.154 1.00 85.19 91 ARG A N 1
ATOM 727 C CA . ARG A 1 91 ? 12.035 9.430 -27.375 1.00 85.19 91 ARG A CA 1
ATOM 728 C C . ARG A 1 91 ? 12.143 8.398 -28.496 1.00 85.19 91 ARG A C 1
ATOM 730 O O . ARG A 1 91 ? 11.764 8.695 -29.627 1.00 85.19 91 ARG A O 1
ATOM 737 N N . GLU A 1 92 ? 12.620 7.195 -28.188 1.00 84.12 92 GLU A N 1
ATOM 738 C CA . GLU A 1 92 ? 12.754 6.102 -29.160 1.00 84.12 92 GLU A CA 1
ATOM 739 C C . GLU A 1 92 ? 11.391 5.659 -29.703 1.00 84.12 92 GLU A C 1
ATOM 741 O O . GLU A 1 92 ? 11.193 5.547 -30.914 1.00 84.12 92 GLU A O 1
ATOM 746 N N . TRP A 1 93 ? 10.407 5.497 -28.821 1.00 83.88 93 TRP A N 1
ATOM 747 C CA . TRP A 1 93 ? 9.042 5.138 -29.190 1.00 83.88 93 TRP A CA 1
ATOM 748 C C . TRP A 1 93 ? 8.370 6.191 -30.083 1.00 83.88 93 TRP A C 1
ATOM 750 O O . TRP A 1 93 ? 7.663 5.866 -31.044 1.00 83.88 93 TRP A O 1
ATOM 760 N N . GLU A 1 94 ? 8.610 7.471 -29.803 1.00 88.12 94 GLU A N 1
ATOM 761 C CA . GLU A 1 94 ? 8.089 8.584 -30.594 1.00 88.12 94 GLU A CA 1
ATOM 762 C C . GLU A 1 94 ? 8.737 8.645 -31.986 1.00 88.12 94 GLU A C 1
ATOM 764 O O . GLU A 1 94 ? 8.035 8.847 -32.982 1.00 88.12 94 GLU A O 1
ATOM 769 N N . ALA A 1 95 ? 10.042 8.370 -32.080 1.00 85.62 95 ALA A N 1
ATOM 770 C CA . ALA A 1 95 ? 10.755 8.260 -33.351 1.00 85.62 95 ALA A CA 1
ATOM 771 C C . ALA A 1 95 ? 10.202 7.118 -34.225 1.00 85.62 95 ALA A C 1
ATOM 773 O O . ALA A 1 95 ? 9.920 7.326 -35.410 1.00 85.62 95 ALA A O 1
ATOM 774 N N . VAL A 1 96 ? 9.952 5.943 -33.635 1.00 84.81 96 VAL A N 1
ATOM 775 C CA . VAL A 1 96 ? 9.352 4.790 -34.332 1.00 84.81 96 VAL A CA 1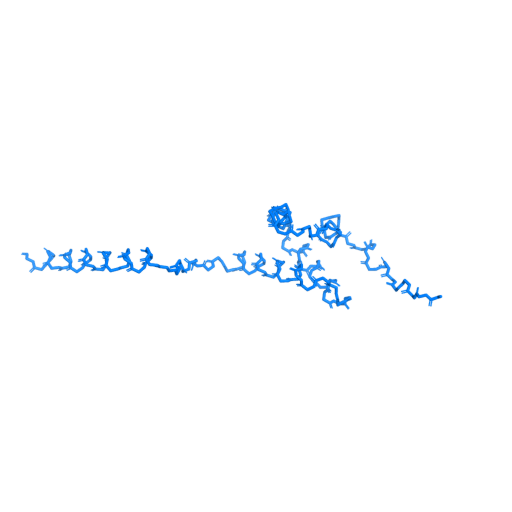
ATOM 776 C C . VAL A 1 96 ? 7.947 5.119 -34.846 1.00 84.81 96 VAL A C 1
ATOM 778 O O . VAL A 1 96 ? 7.626 4.839 -36.003 1.00 84.81 96 VAL A O 1
ATOM 781 N N . ARG A 1 97 ? 7.108 5.785 -34.041 1.00 83.44 97 ARG A N 1
ATOM 782 C CA . ARG A 1 97 ? 5.775 6.224 -34.493 1.00 83.44 97 ARG A CA 1
ATOM 783 C C . ARG A 1 97 ? 5.836 7.218 -35.643 1.00 83.44 97 ARG A C 1
ATOM 785 O O . ARG A 1 97 ? 5.014 7.141 -36.556 1.00 83.44 97 ARG A O 1
ATOM 792 N N . GLN A 1 98 ? 6.761 8.174 -35.601 1.00 82.75 98 GLN A N 1
ATOM 793 C CA . GLN A 1 98 ? 6.910 9.130 -36.695 1.00 82.75 98 GLN A CA 1
ATOM 794 C C . GLN A 1 98 ? 7.366 8.445 -37.986 1.00 82.75 98 GLN A C 1
ATOM 796 O O . GLN A 1 98 ? 6.856 8.785 -39.054 1.00 82.75 98 GLN A O 1
ATOM 801 N N . ALA A 1 99 ? 8.258 7.457 -37.897 1.00 80.38 99 ALA A N 1
ATOM 802 C CA . ALA A 1 99 ? 8.664 6.650 -39.043 1.00 80.38 99 ALA A CA 1
ATOM 803 C C . ALA A 1 99 ? 7.480 5.857 -39.625 1.00 80.38 99 ALA A C 1
ATOM 805 O O . ALA A 1 99 ? 7.208 5.958 -40.820 1.00 80.38 99 ALA A O 1
ATOM 806 N N . ALA A 1 100 ? 6.703 5.171 -38.781 1.00 73.94 100 ALA A N 1
ATOM 807 C CA . ALA A 1 100 ? 5.517 4.425 -39.209 1.00 73.94 100 ALA A CA 1
ATOM 808 C C . ALA A 1 100 ? 4.468 5.319 -39.902 1.00 73.94 100 ALA A C 1
ATOM 810 O O . ALA A 1 100 ? 3.921 4.952 -40.941 1.00 73.94 100 ALA A O 1
ATOM 811 N N . ARG A 1 101 ? 4.240 6.536 -39.385 1.00 75.50 101 ARG A N 1
ATOM 812 C CA . ARG A 1 101 ? 3.335 7.527 -39.998 1.00 75.50 101 ARG A CA 1
ATOM 813 C C . ARG A 1 101 ? 3.823 8.035 -41.357 1.00 75.50 101 ARG A C 1
ATOM 815 O O . ARG A 1 101 ? 3.004 8.366 -42.209 1.00 75.50 101 ARG A O 1
ATOM 822 N N . ARG A 1 102 ? 5.141 8.130 -41.565 1.00 72.31 102 ARG A N 1
ATOM 823 C CA . ARG A 1 102 ? 5.728 8.517 -42.860 1.00 72.31 102 ARG A CA 1
ATOM 824 C C . ARG A 1 102 ? 5.611 7.389 -43.884 1.00 72.31 102 ARG A C 1
ATOM 826 O O . ARG A 1 102 ? 5.332 7.672 -45.043 1.00 72.31 102 ARG A O 1
ATOM 833 N N . SER A 1 103 ? 5.752 6.138 -43.451 1.00 60.31 103 SER A N 1
ATOM 834 C CA . SER A 1 103 ? 5.614 4.964 -44.320 1.00 60.31 103 SER A CA 1
ATOM 835 C C . SER A 1 103 ? 4.175 4.685 -44.767 1.00 60.31 103 SER A C 1
ATOM 837 O O . SER A 1 103 ? 3.996 4.074 -45.807 1.00 60.31 103 SER A O 1
ATOM 839 N N . GLN A 1 104 ? 3.155 5.159 -44.041 1.00 59.47 104 GLN A N 1
ATOM 840 C CA . GLN A 1 104 ? 1.744 5.080 -44.463 1.00 59.47 104 GLN A CA 1
ATOM 841 C C . GLN A 1 104 ? 1.320 6.148 -45.491 1.00 59.47 104 GLN A C 1
ATOM 843 O O . GLN A 1 104 ? 0.197 6.103 -45.981 1.00 59.47 104 GLN A O 1
ATOM 848 N N . ARG A 1 105 ? 2.172 7.142 -45.782 1.00 58.38 105 ARG A N 1
ATOM 849 C CA . ARG A 1 105 ? 1.897 8.224 -46.750 1.00 58.38 105 ARG A CA 1
ATOM 850 C C . ARG A 1 105 ? 2.580 8.022 -48.112 1.00 58.38 105 ARG A C 1
ATOM 852 O O . ARG A 1 105 ? 2.558 8.939 -48.929 1.00 58.38 105 ARG A O 1
ATOM 859 N N . ARG A 1 106 ? 3.205 6.866 -48.329 1.00 51.66 106 ARG A N 1
ATOM 860 C CA . ARG A 1 106 ? 3.696 6.395 -49.630 1.00 51.66 106 ARG A CA 1
ATOM 861 C C . ARG A 1 106 ? 2.798 5.269 -50.107 1.00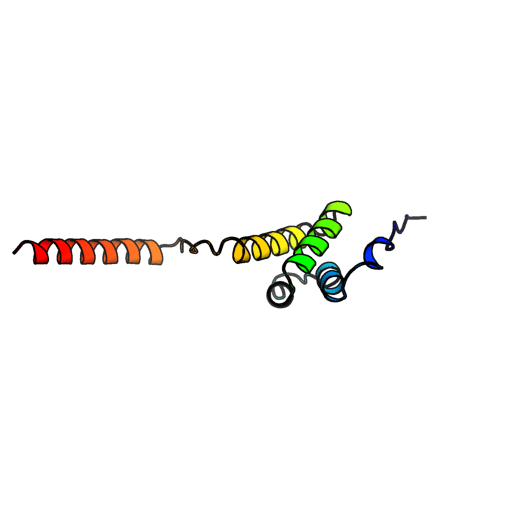 51.66 106 ARG A C 1
ATOM 863 O O . ARG A 1 106 ? 2.613 5.196 -51.336 1.00 51.66 106 ARG A O 1
#

Sequence (106 aa):
MGRTKSLASLNDCTDATYRVINTPLYSAGESSSYKRLLVRVTDEDLEMALEILCREDMHSKKQEMIQEELNIRQRPERITVKGAWADSFRREWEAVRQAARRSQRR

Secondary structure (DSSP, 8-state):
------GGGGTTS-HHHHHHHHS---SSSTHHHHHHHHHHS-HHHHHHHHHHHHHTT--HHHHHHHHHHHHHHH--------SHHHHHHHHHHHHHHHHHHHHTT-

pLDDT: mean 76.65, std 15.07, range [41.72, 92.88]